Protein AF-A0A7S1W5W6-F1 (afdb_monomer_lite)

Secondary structure (DSSP, 8-state):
-HHHHH-TT---SS----HHHHHHHHHHHHHHHS-S-SPPPPTTSS---PPP---SSS---STTPPP-SS-HHHHHHHHHHHHHT-HHHHHHHHHHHHHHHHHHSGGGG----GGGSPPP-

Sequence (121 aa):
DVIAKCFTGCKWVLNGVGFEGFAQEALEFHKFAYPPRGPLPPLVDNDVEELADFGEYHFRSIHDSEIHMNTPDVIYKLQEAARTNSQEGYRLFAEWQNKITEQSEIRGQLEFCLDECDPVP

pLDDT: mean 88.86, std 11.96, range [50.0, 98.44]

Foldseek 3Di:
DCCVVPPPPDDDDDDDDDPVVVVVVVVVVVCVVPPDDDPDDPPDDPPPPDDDDLQPPHDDPDPNHDQDLDDPQLVVLVVCCVVVVDPVSVVVSVVVSLVSCLVPHPVVVDDDPCVVDDDDD

Radius of gyration: 22.26 Å; chains: 1; bounding box: 70×39×53 Å

InterPro domains:
  IPR013785 Aldolase-type TIM barrel [G3DSA:3.20.20.70] (48-121)

Organism: Alexandrium catenella (NCBI:txid2925)

Structure (mmCIF, N/CA/C/O backbone):
data_AF-A0A7S1W5W6-F1
#
_entry.id   AF-A0A7S1W5W6-F1
#
loop_
_atom_site.group_PDB
_atom_site.id
_atom_site.type_symbol
_atom_site.label_atom_id
_atom_site.label_alt_id
_atom_site.label_comp_id
_atom_site.label_asym_id
_atom_site.label_entity_id
_atom_site.label_seq_id
_atom_site.pdbx_PDB_ins_code
_atom_site.Cartn_x
_atom_site.Cartn_y
_atom_site.Cartn_z
_atom_site.occupancy
_atom_site.B_iso_or_equiv
_atom_site.auth_seq_id
_atom_site.auth_comp_id
_atom_site.auth_asym_id
_atom_site.auth_atom_id
_atom_site.pdbx_PDB_model_num
ATOM 1 N N . ASP A 1 1 ? -1.272 -9.212 -23.461 1.00 81.06 1 ASP A N 1
ATOM 2 C CA . ASP A 1 1 ? -0.196 -9.177 -24.478 1.00 81.06 1 ASP A CA 1
ATOM 3 C C . ASP A 1 1 ? 1.138 -9.683 -23.924 1.00 81.06 1 ASP A C 1
ATOM 5 O O . ASP A 1 1 ? 1.635 -10.689 -24.414 1.00 81.06 1 ASP A O 1
ATOM 9 N N . VAL A 1 2 ? 1.667 -9.074 -22.853 1.00 91.75 2 VAL A N 1
ATOM 10 C CA . VAL A 1 2 ? 2.962 -9.446 -22.237 1.00 91.75 2 VAL A CA 1
ATOM 11 C C . VAL A 1 2 ? 3.051 -10.931 -21.878 1.00 91.75 2 VAL A C 1
ATOM 13 O O . VAL A 1 2 ? 3.951 -11.617 -22.351 1.00 91.75 2 VAL A O 1
ATOM 16 N N . ILE A 1 3 ? 2.089 -11.457 -21.109 1.00 91.38 3 ILE A N 1
ATOM 17 C CA . ILE A 1 3 ? 2.093 -12.874 -20.707 1.00 91.38 3 ILE A CA 1
ATOM 18 C C . ILE A 1 3 ? 2.095 -13.814 -21.916 1.00 91.38 3 ILE A C 1
ATOM 20 O O . ILE A 1 3 ? 2.887 -14.749 -21.968 1.00 91.38 3 ILE A O 1
ATOM 24 N N . ALA A 1 4 ? 1.261 -13.538 -22.920 1.00 89.31 4 ALA A N 1
ATOM 25 C CA . ALA A 1 4 ? 1.166 -14.375 -24.112 1.00 89.31 4 ALA A CA 1
ATOM 26 C C . ALA A 1 4 ? 2.466 -14.384 -24.937 1.00 89.31 4 ALA A C 1
ATOM 28 O O . ALA A 1 4 ? 2.818 -15.417 -25.495 1.00 89.31 4 ALA A O 1
ATOM 29 N N . LYS A 1 5 ? 3.178 -13.251 -25.007 1.00 93.12 5 LYS A N 1
ATOM 30 C CA . LYS A 1 5 ? 4.429 -13.120 -25.770 1.00 93.12 5 LYS A CA 1
ATOM 31 C C . LYS A 1 5 ? 5.664 -13.615 -25.013 1.00 93.12 5 LYS A C 1
ATOM 33 O O . LYS A 1 5 ? 6.570 -14.150 -25.642 1.00 93.12 5 LYS A O 1
ATOM 38 N N . CYS A 1 6 ? 5.717 -13.422 -23.696 1.00 94.50 6 CYS A N 1
ATOM 39 C CA . CYS A 1 6 ? 6.941 -13.603 -22.906 1.00 94.50 6 CYS A CA 1
ATOM 40 C C . CYS A 1 6 ? 6.878 -14.765 -21.903 1.00 94.50 6 CYS A C 1
ATOM 42 O O . CYS A 1 6 ? 7.923 -15.268 -21.505 1.00 94.50 6 CYS A O 1
ATOM 44 N N . PHE A 1 7 ? 5.687 -15.219 -21.502 1.00 91.94 7 PHE A N 1
ATOM 45 C CA . PHE A 1 7 ? 5.502 -16.181 -20.407 1.00 91.94 7 PHE A CA 1
ATOM 46 C C . PHE A 1 7 ? 4.546 -17.315 -20.806 1.00 91.94 7 PHE A C 1
ATOM 48 O O . PHE A 1 7 ? 3.456 -17.485 -20.253 1.00 91.94 7 PHE A O 1
ATOM 55 N N . THR A 1 8 ? 4.965 -18.111 -21.793 1.00 92.56 8 THR A N 1
ATOM 56 C CA . THR A 1 8 ? 4.175 -19.237 -22.318 1.00 92.56 8 THR A CA 1
ATOM 57 C C . THR A 1 8 ? 3.804 -20.227 -21.209 1.00 92.56 8 THR A C 1
ATOM 59 O O . THR A 1 8 ? 4.662 -20.685 -20.461 1.00 92.56 8 THR A O 1
ATOM 62 N N . GLY A 1 9 ? 2.520 -20.583 -21.119 1.00 89.69 9 GLY A N 1
ATOM 63 C CA . GLY A 1 9 ? 2.010 -21.543 -20.132 1.00 89.69 9 GLY A CA 1
ATOM 64 C C . GLY A 1 9 ? 1.679 -20.948 -18.759 1.00 89.69 9 GLY A C 1
ATOM 65 O O . GLY A 1 9 ? 1.125 -21.658 -17.920 1.00 89.69 9 GLY A O 1
ATOM 66 N N . CYS A 1 10 ? 1.944 -19.658 -18.532 1.00 91.12 10 CYS A N 1
ATOM 67 C CA . CYS A 1 10 ? 1.536 -18.976 -17.308 1.00 91.12 10 CYS A CA 1
ATOM 68 C C . CYS A 1 10 ? 0.036 -18.633 -17.348 1.00 91.12 10 CYS A C 1
ATOM 70 O O . CYS A 1 10 ? -0.447 -17.990 -18.284 1.00 91.12 10 CYS A O 1
ATOM 72 N N . LYS A 1 11 ? -0.708 -19.063 -16.323 1.00 88.00 11 LYS A N 1
ATOM 73 C CA . LYS A 1 11 ? -2.117 -18.695 -16.123 1.00 88.00 11 LYS A CA 1
ATOM 74 C C . LYS A 1 11 ? -2.201 -17.497 -15.185 1.00 88.00 11 LYS A C 1
ATOM 76 O O . LYS A 1 11 ? -1.520 -17.469 -14.167 1.00 88.00 11 LYS A O 1
ATOM 81 N N . TRP A 1 12 ? -3.079 -16.555 -15.499 1.00 85.88 12 TRP A N 1
ATOM 82 C CA . TRP A 1 12 ? -3.305 -15.351 -14.705 1.00 85.88 12 TRP A CA 1
ATOM 83 C C . TRP A 1 12 ? -4.800 -15.012 -14.692 1.00 85.88 12 TRP A C 1
ATOM 85 O O . TRP A 1 12 ? -5.510 -15.313 -15.651 1.00 85.88 12 TRP A O 1
ATOM 95 N N . VAL A 1 13 ? -5.279 -14.447 -13.580 1.00 87.25 13 VAL A N 1
ATOM 96 C CA . VAL A 1 13 ? -6.710 -14.162 -13.349 1.00 87.25 13 VAL A CA 1
ATOM 97 C C . VAL A 1 13 ? -7.044 -12.692 -13.608 1.00 87.25 13 VAL A C 1
ATOM 99 O O . VAL A 1 13 ? -8.124 -12.388 -14.104 1.00 87.25 13 VAL A O 1
ATOM 102 N N . LEU A 1 14 ? -6.113 -11.785 -13.304 1.00 88.25 14 LEU A N 1
ATOM 103 C CA . LEU A 1 14 ? -6.309 -10.338 -13.396 1.00 88.25 14 LEU A CA 1
ATOM 104 C C . LEU A 1 14 ? -5.333 -9.705 -14.380 1.00 88.25 14 LEU A C 1
ATOM 106 O O . LEU A 1 14 ? -4.143 -10.024 -14.375 1.00 88.25 14 LEU A O 1
ATOM 110 N N . ASN A 1 15 ? -5.851 -8.807 -15.218 1.00 87.56 15 ASN A N 1
ATOM 111 C CA . ASN A 1 15 ? -5.022 -8.028 -16.130 1.00 87.56 15 ASN A CA 1
ATOM 112 C C . ASN A 1 15 ? -4.130 -7.082 -15.325 1.00 87.56 15 ASN A C 1
ATOM 114 O O . ASN A 1 15 ? -4.505 -6.636 -14.245 1.00 87.56 15 ASN A O 1
ATOM 118 N N . GLY A 1 16 ? -2.972 -6.755 -15.888 1.00 89.88 16 GLY A N 1
ATOM 119 C CA . GLY A 1 16 ? -2.034 -5.808 -15.301 1.00 89.88 16 GLY A CA 1
ATOM 120 C C . GLY A 1 16 ? -1.431 -4.889 -16.354 1.00 89.88 16 GLY A C 1
ATOM 121 O O . GLY A 1 16 ? -1.955 -4.751 -17.463 1.00 89.88 16 GLY A O 1
ATOM 122 N N . VAL A 1 17 ? -0.306 -4.280 -15.995 1.00 93.56 17 VAL A N 1
ATOM 123 C CA . VAL A 1 17 ? 0.432 -3.347 -16.847 1.00 93.56 17 VAL A CA 1
ATOM 124 C C . VAL A 1 17 ? 0.954 -4.012 -18.135 1.00 93.56 17 VAL A C 1
ATOM 126 O O . VAL A 1 17 ? 1.256 -5.209 -18.185 1.00 93.56 17 VAL A O 1
ATOM 129 N N . GLY A 1 18 ? 1.011 -3.231 -19.216 1.00 95.00 18 GLY A N 1
ATOM 130 C CA . GLY A 1 18 ? 1.525 -3.651 -20.523 1.00 95.00 18 GLY A CA 1
ATOM 131 C C . GLY A 1 18 ? 2.985 -3.247 -20.763 1.00 95.00 18 GLY A C 1
ATOM 132 O O . GLY A 1 18 ? 3.625 -2.639 -19.912 1.00 95.00 18 GLY A O 1
ATOM 133 N N . PHE A 1 19 ? 3.502 -3.534 -21.964 1.00 96.50 19 PHE A N 1
ATOM 134 C CA . PHE A 1 19 ? 4.878 -3.178 -22.348 1.00 96.50 19 PHE A CA 1
ATOM 135 C C . PHE A 1 19 ? 5.186 -1.682 -22.234 1.00 96.50 19 PHE A C 1
ATOM 137 O O . PHE A 1 19 ? 6.309 -1.329 -21.898 1.00 96.50 19 PHE A O 1
ATOM 144 N N . GLU A 1 20 ? 4.211 -0.814 -22.506 1.00 96.00 20 GLU A N 1
ATOM 145 C CA . GLU A 1 20 ? 4.388 0.637 -22.408 1.00 96.00 20 GLU A CA 1
ATOM 146 C C . GLU A 1 20 ? 4.652 1.087 -20.967 1.00 96.00 20 GLU A C 1
ATOM 148 O O . GLU A 1 20 ? 5.609 1.818 -20.732 1.00 96.00 20 GLU A O 1
ATOM 153 N N . GLY A 1 21 ? 3.882 0.578 -19.998 1.00 95.69 21 GLY A N 1
ATOM 154 C CA . GLY A 1 21 ? 4.095 0.901 -18.586 1.00 95.69 21 GLY A CA 1
ATOM 155 C C . GLY A 1 21 ? 5.433 0.373 -18.067 1.00 95.69 21 GLY A C 1
ATOM 156 O O . GLY A 1 21 ? 6.175 1.122 -17.445 1.00 95.69 21 GLY A O 1
ATOM 157 N N . PHE A 1 22 ? 5.812 -0.859 -18.433 1.00 95.50 22 PHE A N 1
ATOM 158 C CA . PHE A 1 22 ? 7.146 -1.382 -18.108 1.00 95.50 22 PHE A CA 1
ATOM 159 C C . PHE A 1 22 ? 8.274 -0.549 -18.728 1.00 95.50 22 PHE A C 1
ATOM 161 O O . PHE A 1 22 ? 9.305 -0.336 -18.097 1.00 95.50 22 PHE A O 1
ATOM 168 N N . ALA A 1 23 ? 8.106 -0.083 -19.969 1.00 97.19 23 ALA A N 1
ATOM 169 C CA . ALA A 1 23 ? 9.099 0.758 -20.628 1.00 97.19 23 ALA A CA 1
ATOM 170 C C . ALA A 1 23 ? 9.232 2.121 -19.937 1.00 97.19 23 ALA A C 1
ATOM 172 O O . ALA A 1 23 ? 10.349 2.611 -19.776 1.00 97.19 23 ALA A O 1
ATOM 173 N N . GLN A 1 24 ? 8.116 2.717 -19.514 1.00 97.31 24 GLN A N 1
ATOM 174 C CA . GLN A 1 24 ? 8.121 3.965 -18.758 1.00 97.31 24 GLN A CA 1
ATOM 175 C C . GLN A 1 24 ? 8.838 3.798 -17.412 1.00 97.31 24 GLN A C 1
ATOM 177 O O . GLN A 1 24 ? 9.775 4.545 -17.139 1.00 97.31 24 GLN A O 1
ATOM 182 N N . GLU A 1 25 ? 8.461 2.793 -16.622 1.00 95.50 25 GLU A N 1
ATOM 183 C CA . GLU A 1 25 ? 9.059 2.513 -15.310 1.00 95.50 25 GLU A CA 1
ATOM 184 C C . GLU A 1 25 ? 10.567 2.233 -15.427 1.00 95.50 25 GLU A C 1
ATOM 186 O O . GLU A 1 25 ? 11.381 2.805 -14.702 1.00 95.50 25 GLU A O 1
ATOM 191 N N . ALA A 1 26 ? 10.976 1.442 -16.426 1.00 96.94 26 ALA A N 1
ATOM 192 C CA . ALA A 1 26 ? 12.387 1.180 -16.694 1.00 96.94 26 ALA A CA 1
ATOM 193 C C . ALA A 1 26 ? 13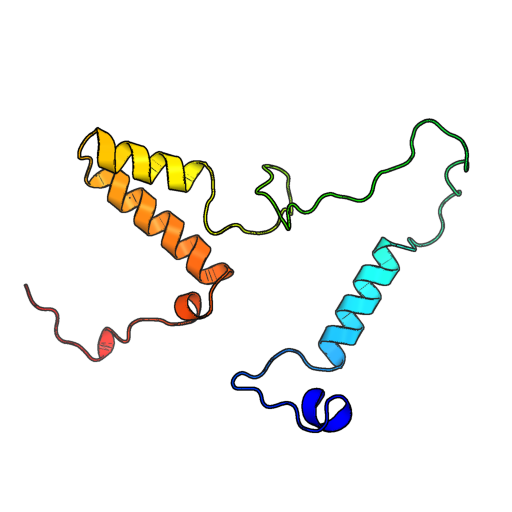.172 2.458 -17.050 1.00 96.94 26 ALA A C 1
ATOM 195 O O . ALA A 1 26 ? 14.330 2.604 -16.652 1.00 96.94 26 ALA A O 1
ATOM 196 N N . LEU A 1 27 ? 12.567 3.394 -17.791 1.00 95.88 27 LEU A N 1
ATOM 197 C CA . LEU A 1 27 ? 13.189 4.681 -18.117 1.00 95.88 27 LEU A CA 1
ATOM 198 C C . LEU A 1 27 ? 13.275 5.609 -16.901 1.00 95.88 27 LEU A C 1
ATOM 200 O O . LEU A 1 27 ? 14.249 6.351 -16.783 1.00 95.88 27 LEU A O 1
ATOM 204 N N . GLU A 1 28 ? 12.282 5.591 -16.016 1.00 92.88 28 GLU A N 1
ATOM 205 C CA . GLU A 1 28 ? 12.298 6.345 -14.759 1.00 92.88 28 GLU A CA 1
ATOM 206 C C . GLU A 1 28 ? 13.400 5.825 -13.831 1.00 92.88 28 GLU A C 1
ATOM 208 O O . GLU A 1 28 ? 14.257 6.606 -13.409 1.00 92.88 28 GLU A O 1
ATOM 213 N N . PHE A 1 29 ? 13.480 4.505 -13.641 1.00 91.19 29 PHE A N 1
ATOM 214 C CA . PHE A 1 29 ? 14.556 3.869 -12.881 1.00 91.19 29 PHE A CA 1
ATOM 215 C C . PHE A 1 29 ? 15.938 4.158 -13.486 1.00 91.19 29 PHE A C 1
ATOM 217 O O . PHE A 1 29 ? 16.894 4.466 -12.773 1.00 91.19 29 PHE A O 1
ATOM 224 N N . HIS A 1 30 ? 16.053 4.138 -14.819 1.00 92.50 30 HIS A N 1
ATOM 225 C CA . HIS A 1 30 ? 17.300 4.488 -15.498 1.00 92.50 30 HIS A CA 1
ATOM 226 C C . HIS A 1 30 ? 17.718 5.939 -15.237 1.00 92.50 30 HIS A C 1
ATOM 228 O O . HIS A 1 30 ? 18.889 6.189 -14.971 1.00 92.50 30 HIS A O 1
ATOM 234 N N . LYS A 1 31 ? 16.789 6.901 -15.287 1.00 88.94 31 LYS A N 1
ATOM 235 C CA . LYS A 1 31 ? 17.087 8.312 -14.987 1.00 88.94 31 LYS A CA 1
ATOM 236 C C . LYS A 1 31 ? 17.502 8.516 -13.532 1.00 88.94 31 LYS A C 1
ATOM 238 O O . LYS A 1 31 ? 18.371 9.345 -13.283 1.00 88.94 31 LYS A O 1
ATOM 243 N N . PHE A 1 32 ? 16.895 7.771 -12.608 1.00 83.81 32 PHE A N 1
ATOM 244 C CA . PHE A 1 32 ? 17.259 7.790 -11.193 1.00 83.81 32 PHE A CA 1
ATOM 245 C C . PHE A 1 32 ? 18.698 7.297 -10.981 1.00 83.81 32 PHE A C 1
ATOM 247 O O . PHE A 1 32 ? 19.493 7.976 -10.341 1.00 83.81 32 PHE A O 1
ATOM 254 N N . ALA A 1 33 ? 19.066 6.166 -11.591 1.00 84.56 33 ALA A N 1
ATOM 255 C CA . ALA A 1 33 ? 20.412 5.601 -11.474 1.00 84.56 33 ALA A CA 1
ATOM 256 C C . ALA A 1 33 ? 21.483 6.347 -12.302 1.00 84.56 33 ALA A C 1
ATOM 258 O O . ALA A 1 33 ? 22.667 6.308 -11.968 1.00 84.56 33 ALA A O 1
ATOM 259 N N . TYR A 1 34 ? 21.086 7.012 -13.393 1.00 83.19 34 TYR A N 1
ATOM 260 C CA . TYR A 1 34 ? 21.971 7.728 -14.318 1.00 83.19 34 TYR A CA 1
ATOM 261 C C . TYR A 1 34 ? 21.473 9.162 -14.566 1.00 83.19 34 TYR A C 1
ATOM 263 O O . TYR A 1 34 ? 21.000 9.478 -15.666 1.00 83.19 34 TYR A O 1
ATOM 271 N N . PRO A 1 35 ? 21.588 10.060 -13.572 1.00 79.19 35 PRO A N 1
ATOM 272 C CA . PRO A 1 35 ? 21.159 11.440 -13.729 1.00 79.19 35 PRO A CA 1
ATOM 273 C C . PRO A 1 35 ? 21.956 12.149 -14.844 1.00 79.19 35 PRO A C 1
ATOM 275 O O . PRO A 1 35 ? 23.150 11.882 -15.041 1.00 79.19 35 PRO A O 1
ATOM 278 N N . PRO A 1 36 ? 21.330 13.065 -15.608 1.00 73.81 36 PRO A N 1
ATOM 279 C CA . PRO A 1 36 ? 22.020 13.823 -16.646 1.00 73.81 36 PRO A CA 1
ATOM 280 C C . PRO A 1 36 ? 23.188 14.627 -16.045 1.00 73.81 36 PRO A C 1
ATOM 282 O O . PRO A 1 36 ? 23.033 15.334 -15.056 1.00 73.81 36 PRO A O 1
ATOM 285 N N . ARG A 1 37 ? 24.372 14.484 -16.655 1.00 64.00 37 ARG A N 1
ATOM 286 C CA . ARG A 1 37 ? 25.693 14.910 -16.147 1.00 64.00 37 ARG A CA 1
ATOM 287 C C . ARG A 1 37 ? 25.735 16.315 -15.510 1.00 64.00 37 ARG A C 1
ATOM 289 O O . ARG A 1 37 ? 25.723 17.315 -16.226 1.00 64.00 37 ARG A O 1
ATOM 296 N N . GLY A 1 38 ? 25.943 16.355 -14.191 1.00 65.25 38 GLY A N 1
ATOM 297 C CA . GLY A 1 38 ? 26.751 17.359 -13.475 1.00 65.25 38 GLY A CA 1
ATOM 298 C C . GLY A 1 38 ? 28.159 16.804 -13.174 1.00 65.25 38 GLY A C 1
ATOM 299 O O . GLY A 1 38 ? 28.437 15.668 -13.571 1.00 65.25 38 GLY A O 1
ATOM 300 N N . PRO A 1 39 ? 29.081 17.563 -12.538 1.00 60.88 39 PRO A N 1
ATOM 301 C CA . PRO A 1 39 ? 30.396 17.034 -12.167 1.00 60.88 39 PRO A CA 1
ATOM 302 C C . PRO A 1 39 ? 30.221 15.762 -11.331 1.00 60.88 39 PRO A C 1
ATOM 304 O O . PRO A 1 39 ? 29.422 15.741 -10.400 1.00 60.88 39 PRO A O 1
ATOM 307 N N . LEU A 1 40 ? 30.938 14.699 -11.707 1.00 57.31 40 LEU A N 1
ATOM 308 C CA . LEU A 1 40 ? 30.939 13.444 -10.958 1.00 57.31 40 LEU A CA 1
ATOM 309 C C . LEU A 1 40 ? 31.366 13.756 -9.515 1.00 57.31 40 LEU A C 1
ATOM 311 O O . LEU A 1 40 ? 32.437 14.355 -9.353 1.00 57.31 40 LEU A O 1
ATOM 315 N N . PRO A 1 41 ? 30.578 13.384 -8.488 1.00 55.41 41 PRO A N 1
ATOM 316 C CA . PRO A 1 41 ? 31.066 13.453 -7.120 1.00 55.41 41 PRO A CA 1
ATOM 317 C C . PRO A 1 41 ? 32.357 12.621 -7.040 1.00 55.41 41 PRO A C 1
ATOM 319 O O . PRO A 1 41 ? 32.453 11.579 -7.706 1.00 55.41 41 PRO A O 1
ATOM 322 N N . PRO A 1 42 ? 33.397 13.093 -6.332 1.00 56.88 42 PRO A N 1
ATOM 323 C CA . PRO A 1 42 ? 34.652 12.366 -6.236 1.00 56.88 42 PRO A CA 1
ATOM 324 C C . PRO A 1 42 ? 34.386 10.937 -5.767 1.00 56.88 42 PRO A C 1
ATOM 326 O O . PRO A 1 42 ? 33.649 10.713 -4.816 1.00 56.88 42 PRO A O 1
ATOM 329 N N . LEU A 1 43 ? 35.013 9.956 -6.424 1.00 58.59 43 LEU A N 1
ATOM 330 C CA . LEU A 1 43 ? 34.876 8.524 -6.106 1.00 58.59 43 LEU A CA 1
ATOM 331 C C . LEU A 1 43 ? 35.368 8.158 -4.687 1.00 58.59 43 LEU A C 1
ATOM 333 O O . LEU A 1 43 ? 35.391 6.983 -4.330 1.00 58.59 43 LEU A O 1
ATOM 337 N N . VAL A 1 44 ? 35.817 9.148 -3.911 1.00 54.28 44 VAL A N 1
ATOM 338 C CA . VAL A 1 44 ? 36.392 9.023 -2.576 1.00 54.28 44 VAL A CA 1
ATOM 339 C C . VAL A 1 44 ? 36.103 10.307 -1.786 1.00 54.28 44 VAL A C 1
ATOM 341 O O . VAL A 1 44 ? 37.020 11.050 -1.464 1.00 54.28 44 VAL A O 1
ATOM 344 N N . ASP A 1 45 ? 34.840 10.592 -1.493 1.00 50.00 45 ASP A N 1
ATOM 345 C CA . ASP A 1 45 ? 34.483 11.538 -0.433 1.00 50.00 45 ASP A CA 1
ATOM 346 C C . ASP A 1 45 ? 33.523 10.849 0.536 1.00 50.00 45 ASP A C 1
ATOM 348 O O . ASP A 1 45 ? 32.822 9.906 0.175 1.00 50.00 45 ASP A O 1
ATOM 352 N N . ASN A 1 46 ? 33.511 11.297 1.790 1.00 53.69 46 ASN A N 1
ATOM 353 C CA . ASN A 1 46 ? 32.693 10.760 2.887 1.00 53.69 46 ASN A CA 1
ATOM 354 C C . ASN A 1 46 ? 31.168 10.956 2.689 1.00 53.69 46 ASN A C 1
ATOM 356 O O . ASN A 1 46 ? 30.407 10.790 3.637 1.00 53.69 46 ASN A O 1
ATOM 360 N N . ASP A 1 47 ? 30.750 11.280 1.465 1.00 56.50 47 ASP A N 1
ATOM 361 C CA . ASP A 1 47 ? 29.403 11.611 1.009 1.00 56.50 47 ASP A CA 1
ATOM 362 C C . ASP A 1 47 ? 28.950 10.598 -0.063 1.00 56.50 47 ASP A C 1
ATOM 364 O O . ASP A 1 47 ? 28.489 10.957 -1.147 1.00 56.50 47 ASP A O 1
ATOM 368 N N . VAL A 1 48 ? 29.140 9.299 0.195 1.00 55.00 48 VAL A N 1
ATOM 369 C CA . VAL A 1 48 ? 28.485 8.264 -0.615 1.00 55.00 48 VAL A CA 1
ATOM 370 C C . VAL A 1 48 ? 27.001 8.317 -0.266 1.00 55.00 48 VAL A C 1
ATOM 372 O O . VAL A 1 48 ? 26.613 7.890 0.818 1.00 55.00 48 VAL A O 1
ATOM 375 N N . GLU A 1 49 ? 26.175 8.864 -1.159 1.00 67.38 49 GLU A N 1
ATOM 376 C CA . GLU A 1 49 ? 24.723 8.739 -1.036 1.00 67.38 49 GLU A CA 1
ATOM 377 C C . GLU A 1 49 ? 24.366 7.246 -1.088 1.00 67.38 49 GLU A C 1
ATOM 379 O O . GLU A 1 49 ? 24.583 6.561 -2.091 1.00 67.38 49 GLU A O 1
ATOM 384 N N . GLU A 1 50 ? 23.897 6.720 0.044 1.00 74.62 50 GLU A N 1
ATOM 385 C CA . GLU A 1 50 ? 23.381 5.360 0.134 1.00 74.62 50 GLU A CA 1
ATOM 386 C C . GLU A 1 50 ? 22.108 5.232 -0.708 1.00 74.62 50 GLU A C 1
ATOM 388 O O . GLU A 1 50 ? 21.411 6.211 -0.988 1.00 74.62 50 GLU A O 1
ATOM 393 N N . LEU A 1 51 ? 21.788 4.001 -1.110 1.00 82.50 51 LEU A N 1
ATOM 394 C CA . LEU A 1 51 ? 20.515 3.745 -1.767 1.00 82.50 51 LEU A CA 1
ATOM 395 C C . LEU A 1 51 ? 19.377 4.139 -0.816 1.00 82.50 51 LEU A C 1
ATOM 397 O O . LEU A 1 51 ? 19.412 3.793 0.367 1.00 82.50 51 LEU A O 1
ATOM 401 N N . ALA A 1 52 ? 18.370 4.841 -1.332 1.00 81.81 52 ALA A N 1
ATOM 402 C CA . ALA A 1 52 ? 17.194 5.171 -0.544 1.00 81.81 52 ALA A CA 1
ATOM 403 C C . ALA A 1 52 ? 16.518 3.883 -0.037 1.00 81.81 52 ALA A C 1
ATOM 405 O O . ALA A 1 52 ? 16.297 2.942 -0.799 1.00 81.81 52 ALA A O 1
ATOM 406 N N . ASP A 1 53 ? 16.198 3.845 1.255 1.00 86.25 53 ASP A N 1
ATOM 407 C CA . ASP A 1 53 ? 15.385 2.785 1.850 1.00 86.25 53 ASP A CA 1
ATOM 408 C C . ASP A 1 53 ? 13.917 3.166 1.695 1.00 86.25 53 ASP A C 1
ATOM 410 O O . ASP A 1 53 ? 13.427 3.962 2.482 1.00 86.25 53 ASP A O 1
ATOM 414 N N . PHE A 1 54 ? 13.205 2.604 0.720 1.00 89.12 54 PHE A N 1
ATOM 415 C CA . PHE A 1 54 ? 11.779 2.886 0.514 1.00 89.12 54 PHE A CA 1
ATOM 416 C C . PHE A 1 54 ? 10.862 2.175 1.523 1.00 89.12 54 PHE A C 1
ATOM 418 O O . PHE A 1 54 ? 9.648 2.328 1.474 1.00 89.12 54 PHE A O 1
ATOM 425 N N . GLY A 1 55 ? 11.401 1.413 2.479 1.00 93.25 55 GLY A N 1
ATOM 426 C CA . GLY A 1 55 ? 10.603 0.752 3.508 1.00 93.25 55 GLY A CA 1
ATOM 427 C C . GLY A 1 55 ? 9.818 -0.459 3.010 1.00 93.25 55 GLY A C 1
ATOM 428 O O . GLY A 1 55 ? 8.809 -0.803 3.607 1.00 93.25 55 GLY A O 1
ATOM 429 N N . GLU A 1 56 ? 10.264 -1.147 1.961 1.00 92.06 56 GLU A N 1
ATOM 430 C CA . GLU A 1 56 ? 9.541 -2.279 1.347 1.00 92.06 56 GLU A CA 1
ATOM 431 C C . GLU A 1 56 ? 9.268 -3.425 2.339 1.00 92.06 56 GLU A C 1
ATOM 433 O O . GLU A 1 56 ? 8.213 -4.058 2.320 1.00 92.06 56 GLU A O 1
ATOM 438 N N . TYR A 1 57 ? 10.210 -3.684 3.251 1.00 91.75 57 TYR A N 1
ATOM 439 C CA . TYR A 1 57 ? 10.108 -4.772 4.232 1.00 91.75 57 TYR A CA 1
ATOM 440 C C . TYR A 1 57 ? 9.512 -4.333 5.569 1.00 91.75 57 TYR A C 1
ATOM 442 O O . TYR A 1 57 ? 8.825 -5.104 6.245 1.00 91.75 57 TYR A O 1
ATOM 450 N N . HIS A 1 58 ? 9.818 -3.110 5.992 1.00 93.00 58 HIS A N 1
ATOM 451 C CA . HIS A 1 58 ? 9.426 -2.576 7.287 1.00 93.00 58 HIS A CA 1
ATOM 452 C C . HIS A 1 58 ? 8.947 -1.152 7.120 1.00 93.00 58 HIS A C 1
ATOM 454 O O . HIS A 1 58 ? 9.614 -0.351 6.473 1.00 93.00 58 HIS A O 1
ATOM 460 N N . PHE A 1 59 ? 7.842 -0.833 7.791 1.00 92.69 59 PHE A N 1
ATOM 461 C CA . PHE A 1 59 ? 7.334 0.525 7.846 1.00 92.69 59 PHE A CA 1
ATOM 462 C C . PHE A 1 59 ? 8.446 1.513 8.222 1.00 92.69 59 PHE A C 1
ATOM 464 O O . PHE A 1 59 ? 9.136 1.354 9.239 1.00 92.69 59 PHE A O 1
ATOM 471 N N . ARG A 1 60 ? 8.577 2.567 7.418 1.00 91.88 60 ARG A N 1
ATOM 472 C CA . ARG A 1 60 ? 9.443 3.713 7.682 1.00 91.88 60 ARG A CA 1
ATOM 473 C C . ARG A 1 60 ? 8.580 4.966 7.755 1.00 91.88 60 ARG A C 1
ATOM 475 O O . ARG A 1 60 ? 7.645 5.124 6.991 1.00 91.88 60 ARG A O 1
ATOM 482 N N . SER A 1 61 ? 8.916 5.886 8.657 1.00 88.75 61 SER A N 1
ATOM 483 C CA . SER A 1 61 ? 8.235 7.189 8.769 1.00 88.75 61 SER A CA 1
ATOM 484 C C . SER A 1 61 ? 8.839 8.249 7.832 1.00 88.75 61 SER A C 1
ATOM 486 O O . SER A 1 61 ? 8.788 9.444 8.128 1.00 88.75 61 SER A O 1
ATOM 488 N N . ILE A 1 62 ? 9.485 7.822 6.750 1.00 81.69 62 ILE A N 1
ATOM 489 C CA . ILE A 1 62 ? 10.119 8.715 5.779 1.00 81.69 62 ILE A CA 1
ATOM 490 C C . ILE A 1 62 ? 9.122 9.077 4.673 1.00 81.69 62 ILE A C 1
ATOM 492 O O . ILE A 1 62 ? 8.150 8.355 4.438 1.00 81.69 62 ILE A O 1
ATOM 496 N N . HIS A 1 63 ? 9.378 10.191 3.989 1.00 74.81 63 HIS A N 1
ATOM 497 C CA . HIS A 1 63 ? 8.622 10.559 2.794 1.00 74.81 63 HIS A CA 1
ATOM 498 C C . HIS A 1 63 ? 8.807 9.505 1.694 1.00 74.81 63 HIS A C 1
ATOM 500 O O . HIS A 1 63 ? 9.866 8.885 1.632 1.00 74.81 63 HIS A O 1
ATOM 506 N N . ASP A 1 64 ? 7.780 9.303 0.867 1.00 81.50 64 ASP A N 1
ATOM 507 C CA . ASP A 1 64 ? 7.778 8.340 -0.247 1.00 81.50 64 ASP A CA 1
ATOM 508 C C . ASP A 1 64 ? 8.143 6.895 0.141 1.00 81.50 64 ASP A C 1
ATOM 510 O O . ASP A 1 64 ? 8.679 6.140 -0.667 1.00 81.50 64 ASP A O 1
ATOM 514 N N . SER A 1 65 ? 7.857 6.497 1.386 1.00 88.75 65 SER A N 1
ATOM 515 C CA . SER A 1 65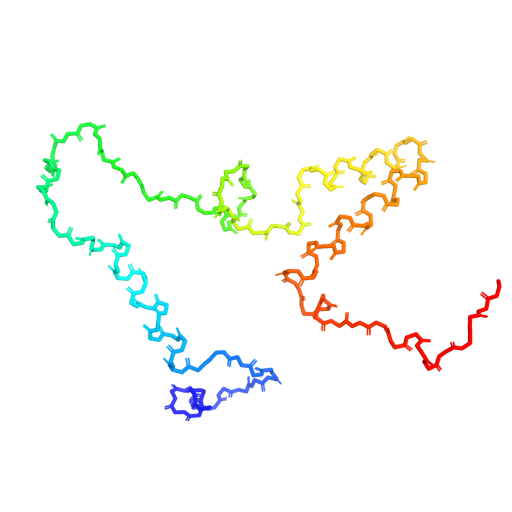 ? 7.949 5.092 1.782 1.00 88.75 65 SER A CA 1
ATOM 516 C C . SER A 1 65 ? 6.743 4.292 1.308 1.00 88.75 65 SER A C 1
ATOM 518 O O . SER A 1 65 ? 5.638 4.815 1.147 1.00 88.75 65 SER A O 1
ATOM 520 N N . GLU A 1 66 ? 6.973 2.998 1.124 1.00 93.12 66 GLU A N 1
ATOM 521 C CA . GLU A 1 66 ? 5.957 2.014 0.803 1.00 93.12 66 GLU A CA 1
ATOM 522 C C . GLU A 1 66 ? 4.792 2.061 1.789 1.00 93.12 66 GLU A C 1
ATOM 524 O O . GLU A 1 66 ? 4.946 2.319 2.988 1.00 93.12 66 GLU A O 1
ATOM 529 N N . ILE A 1 67 ? 3.597 1.785 1.276 1.00 93.25 67 ILE A N 1
ATOM 530 C CA . ILE A 1 67 ? 2.381 1.778 2.083 1.00 93.25 67 ILE A CA 1
ATOM 531 C C . ILE A 1 67 ? 2.283 0.431 2.794 1.00 93.25 67 ILE A C 1
ATOM 533 O O . ILE A 1 67 ? 2.228 -0.626 2.169 1.00 93.25 67 ILE A O 1
ATOM 537 N N . HIS A 1 68 ? 2.197 0.464 4.125 1.00 94.38 68 HIS A N 1
ATOM 538 C CA . HIS A 1 68 ? 2.039 -0.742 4.939 1.00 94.38 68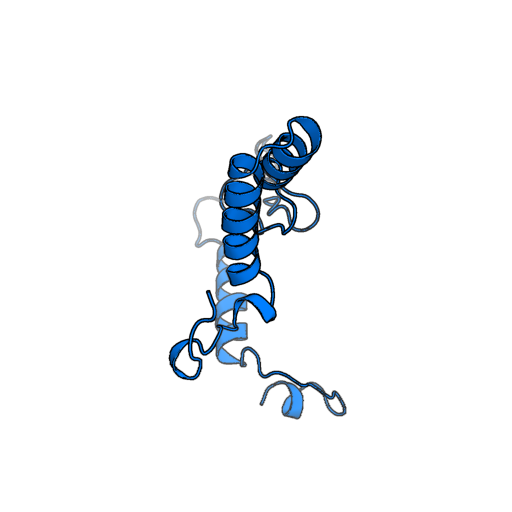 HIS A CA 1
ATOM 539 C C . HIS A 1 68 ? 0.622 -0.871 5.469 1.00 94.38 68 HIS A C 1
ATOM 541 O O . HIS A 1 68 ? 0.064 0.076 6.015 1.00 94.38 68 HIS A O 1
ATOM 547 N N . MET A 1 69 ? 0.093 -2.095 5.430 1.00 93.06 69 MET A N 1
ATOM 548 C CA . MET A 1 69 ? -1.201 -2.426 6.032 1.00 93.06 69 MET A CA 1
ATOM 549 C C . MET A 1 69 ? -1.237 -2.140 7.542 1.00 93.06 69 MET A C 1
ATOM 551 O O . MET A 1 69 ? -2.264 -1.736 8.086 1.00 93.06 69 MET A O 1
ATOM 555 N N . ASN A 1 70 ? -0.099 -2.342 8.211 1.00 93.00 70 ASN A N 1
ATOM 556 C CA . ASN A 1 70 ? 0.069 -2.206 9.653 1.00 93.00 70 ASN A CA 1
ATOM 557 C C . ASN A 1 70 ? 0.966 -1.002 9.974 1.00 93.00 70 ASN A C 1
ATOM 559 O O . ASN A 1 70 ? 2.168 -1.161 10.192 1.00 93.00 70 ASN A O 1
ATOM 563 N N . THR A 1 71 ? 0.392 0.202 10.017 1.00 93.38 71 THR A N 1
ATOM 564 C CA . THR A 1 71 ? 1.117 1.411 10.441 1.00 93.38 71 THR A CA 1
ATOM 565 C C . THR A 1 71 ? 1.011 1.632 11.957 1.00 93.38 71 THR A C 1
ATOM 567 O O . THR A 1 71 ? 0.032 1.202 12.582 1.00 93.38 71 THR A O 1
ATOM 570 N N . PRO A 1 72 ? 1.988 2.316 12.588 1.00 95.38 72 PRO A N 1
ATOM 571 C CA . PRO A 1 72 ? 1.960 2.590 14.025 1.00 95.38 72 PRO A CA 1
ATOM 572 C C . PRO A 1 72 ? 0.681 3.289 14.499 1.00 95.38 72 PRO A C 1
ATOM 574 O O . PRO A 1 72 ? 0.152 2.930 15.550 1.00 95.38 72 PRO A O 1
ATOM 577 N N . ASP A 1 73 ? 0.151 4.229 13.715 1.00 94.00 73 ASP A N 1
ATOM 578 C CA . ASP A 1 73 ? -1.045 5.003 14.069 1.00 94.00 73 ASP A CA 1
ATOM 579 C C . ASP A 1 73 ? -2.311 4.139 14.092 1.00 94.00 73 ASP A C 1
ATOM 581 O O . ASP A 1 73 ? -3.123 4.222 15.018 1.00 94.00 73 ASP A O 1
ATOM 585 N N . VAL A 1 74 ? -2.457 3.255 13.102 1.00 96.12 74 VAL A N 1
ATOM 586 C CA . VAL A 1 74 ? -3.584 2.320 13.004 1.00 96.12 74 VAL A CA 1
ATOM 587 C C . VAL A 1 74 ? -3.522 1.289 14.130 1.00 96.12 74 VAL A C 1
ATOM 589 O O . VAL A 1 74 ? -4.518 1.062 14.821 1.00 96.12 74 VAL A O 1
ATOM 592 N N . ILE A 1 75 ? -2.335 0.731 14.397 1.00 97.50 75 ILE A N 1
ATOM 593 C CA . ILE A 1 75 ? -2.117 -0.176 15.532 1.00 97.50 75 ILE A CA 1
ATOM 594 C C . ILE A 1 75 ? -2.440 0.533 16.849 1.00 97.50 75 ILE A C 1
ATOM 596 O O . ILE A 1 75 ? -3.103 -0.044 17.713 1.00 97.50 75 ILE A O 1
ATOM 600 N N . TYR A 1 76 ? -1.997 1.780 17.01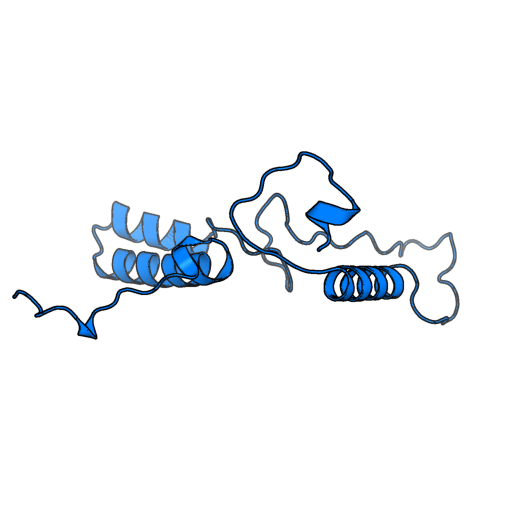6 1.00 97.81 76 TYR A N 1
ATOM 601 C CA . TYR A 1 76 ? -2.270 2.566 18.212 1.00 97.81 76 TYR A CA 1
ATOM 602 C C . TYR A 1 76 ? -3.774 2.745 18.437 1.00 97.81 76 TYR A C 1
ATOM 604 O O . TYR A 1 76 ? -4.248 2.480 19.544 1.00 97.81 76 TYR A O 1
ATOM 612 N N . LYS A 1 77 ? -4.545 3.112 17.406 1.00 98.12 77 LYS A N 1
ATOM 613 C CA . LYS A 1 77 ? -6.004 3.259 17.534 1.00 98.12 77 LYS A CA 1
ATOM 614 C C . LYS A 1 77 ? -6.716 1.955 17.845 1.00 98.12 77 LYS A C 1
ATOM 616 O O . LYS A 1 77 ? -7.604 1.943 18.698 1.00 98.12 77 LYS A O 1
ATOM 621 N N . LEU A 1 78 ? -6.281 0.847 17.253 1.00 98.12 78 LEU A N 1
ATOM 622 C CA . LEU A 1 78 ? -6.807 -0.468 17.608 1.00 98.12 78 LEU A CA 1
ATOM 623 C C . LEU A 1 78 ? -6.524 -0.812 19.079 1.00 98.12 78 LEU A C 1
ATOM 625 O O . LEU A 1 78 ? -7.405 -1.289 19.796 1.00 98.12 78 LEU A O 1
ATOM 629 N N . GLN A 1 79 ? -5.303 -0.545 19.548 1.00 98.44 79 GLN A N 1
ATOM 630 C CA . GLN A 1 79 ? -4.919 -0.778 20.938 1.00 98.44 79 GLN A CA 1
ATOM 631 C C . GLN A 1 79 ? -5.686 0.121 21.916 1.00 98.44 79 GLN A C 1
ATOM 633 O O . GLN A 1 79 ? -6.105 -0.357 22.970 1.00 98.44 79 GLN A O 1
ATOM 638 N N . GLU A 1 80 ? -5.867 1.403 21.591 1.00 98.25 80 GLU A N 1
ATOM 639 C CA . GLU A 1 80 ? -6.682 2.344 22.364 1.00 98.25 80 GLU A CA 1
ATOM 640 C C . GLU A 1 80 ? -8.115 1.820 22.490 1.00 98.25 80 GLU A C 1
ATOM 642 O O . GLU A 1 80 ? -8.613 1.671 23.610 1.00 98.25 80 GLU A O 1
ATOM 647 N N . ALA A 1 81 ? -8.742 1.466 21.365 1.00 98.38 81 ALA A N 1
ATOM 648 C CA . ALA A 1 81 ? -10.097 0.929 21.317 1.00 98.38 81 ALA A CA 1
ATOM 649 C C . ALA A 1 81 ? -10.254 -0.315 22.201 1.00 98.38 81 ALA A C 1
ATOM 651 O O . ALA A 1 81 ? -11.146 -0.364 23.046 1.00 98.38 81 ALA A O 1
ATOM 652 N N . ALA A 1 82 ? -9.343 -1.283 22.065 1.00 98.25 82 ALA A N 1
ATOM 653 C CA . ALA A 1 82 ? -9.391 -2.541 22.804 1.00 98.25 82 ALA A CA 1
ATOM 654 C C . ALA A 1 82 ? -9.139 -2.369 24.311 1.00 98.25 82 ALA A C 1
ATOM 656 O O . ALA A 1 82 ? -9.787 -3.026 25.123 1.00 98.25 82 ALA A O 1
ATOM 657 N N . ARG A 1 83 ? -8.205 -1.494 24.710 1.00 98.44 83 ARG A N 1
ATOM 658 C CA . ARG A 1 83 ? -7.846 -1.304 26.129 1.00 98.44 83 ARG A CA 1
ATOM 659 C C . ARG A 1 83 ? -8.850 -0.450 26.892 1.00 98.44 83 ARG A C 1
ATOM 661 O O . ARG A 1 83 ? -9.048 -0.672 28.081 1.00 98.44 83 ARG A O 1
ATOM 668 N N . THR A 1 84 ? -9.440 0.543 26.233 1.00 98.25 84 THR A N 1
ATOM 669 C CA . THR A 1 84 ? -10.348 1.513 26.870 1.00 98.25 84 THR A CA 1
ATOM 670 C C . THR A 1 84 ? -11.821 1.226 26.596 1.00 98.25 84 THR A C 1
ATOM 672 O O . THR A 1 84 ? -12.681 1.918 27.134 1.00 98.25 84 THR A O 1
ATOM 675 N N . ASN A 1 85 ? -12.115 0.212 25.774 1.00 97.50 85 ASN A N 1
ATOM 676 C CA . ASN A 1 85 ? -13.447 -0.056 25.237 1.00 97.50 85 ASN A CA 1
ATOM 677 C C . ASN A 1 85 ? -14.045 1.173 24.519 1.00 97.50 85 ASN A C 1
ATOM 679 O O . ASN A 1 85 ? -15.227 1.489 24.656 1.00 97.50 85 ASN A O 1
ATOM 683 N N . SER A 1 86 ? -13.202 1.908 23.786 1.00 98.12 86 SER A N 1
ATOM 684 C CA . SER A 1 86 ? -13.595 3.129 23.082 1.00 98.12 86 SER A CA 1
ATOM 685 C C . SER A 1 86 ? -14.154 2.806 21.698 1.00 98.12 86 SER A C 1
ATOM 687 O O . SER A 1 86 ? -13.418 2.412 20.790 1.00 98.12 86 SER A O 1
ATOM 689 N N . GLN A 1 87 ? -15.459 3.029 21.522 1.00 98.12 87 GLN A N 1
ATOM 690 C CA . GLN A 1 87 ? -16.130 2.897 20.226 1.00 98.12 87 GLN A CA 1
ATOM 691 C C . GLN A 1 87 ? -15.576 3.890 19.195 1.00 98.12 87 GLN A C 1
ATOM 693 O O . GLN A 1 87 ? -15.385 3.536 18.034 1.00 98.12 87 GLN A O 1
ATOM 698 N N . GLU A 1 88 ? -15.263 5.113 19.627 1.00 97.94 88 GLU A N 1
ATOM 699 C CA . GLU A 1 88 ? -14.681 6.137 18.757 1.00 97.94 88 GLU A CA 1
ATOM 700 C C . GLU A 1 88 ? -13.261 5.763 18.313 1.00 97.94 88 GLU A C 1
ATOM 702 O O . GLU A 1 88 ? -12.913 5.929 17.145 1.00 97.94 88 GLU A O 1
ATOM 707 N N . GLY A 1 89 ? -12.462 5.173 19.211 1.00 97.94 89 GLY A N 1
ATOM 708 C CA . GLY A 1 89 ? -11.141 4.645 18.864 1.00 97.94 89 GLY A CA 1
ATOM 709 C C . GLY A 1 89 ? -11.226 3.578 17.770 1.00 97.94 89 GLY A C 1
ATOM 710 O O . GLY A 1 89 ? -10.447 3.605 16.817 1.00 97.94 89 GLY A O 1
ATOM 711 N N . TYR A 1 90 ? -12.219 2.685 17.859 1.00 98.44 90 TYR A N 1
ATOM 712 C CA . TYR A 1 90 ? -12.450 1.670 16.832 1.00 98.44 90 TYR A CA 1
ATOM 713 C C . TYR A 1 90 ? -12.935 2.280 15.512 1.00 98.44 90 TYR A C 1
ATOM 715 O O . TYR A 1 90 ? -12.480 1.865 14.449 1.00 98.44 90 TYR A O 1
ATOM 723 N N . ARG A 1 91 ? -13.818 3.289 15.565 1.00 98.44 91 ARG A N 1
ATOM 724 C CA . ARG A 1 91 ? -14.301 4.001 14.372 1.00 98.44 91 ARG A CA 1
ATOM 725 C C . ARG A 1 91 ? -13.141 4.622 13.591 1.00 98.44 91 ARG A C 1
ATOM 727 O O . ARG A 1 91 ? -13.070 4.442 12.379 1.00 98.44 91 ARG A O 1
ATOM 734 N N . LEU A 1 92 ? -12.221 5.300 14.283 1.00 98.06 92 LEU A N 1
ATOM 735 C CA . LEU A 1 92 ? -11.026 5.888 13.669 1.00 98.06 92 LEU A CA 1
ATOM 736 C C . LEU A 1 92 ? -10.081 4.820 13.111 1.00 98.06 92 LEU A C 1
ATOM 738 O O . LEU A 1 92 ? -9.619 4.956 11.983 1.00 98.06 92 LEU A O 1
ATOM 742 N N . PHE A 1 93 ? -9.838 3.738 13.860 1.00 97.94 93 PHE A N 1
ATOM 743 C CA . PHE A 1 93 ? -9.073 2.591 13.362 1.00 97.94 93 PHE A CA 1
ATOM 744 C C . PHE A 1 93 ? -9.657 2.054 12.047 1.00 97.94 93 PHE A C 1
ATOM 746 O O . PHE A 1 93 ? -8.924 1.909 11.073 1.00 97.94 93 PHE A O 1
ATOM 753 N N . AL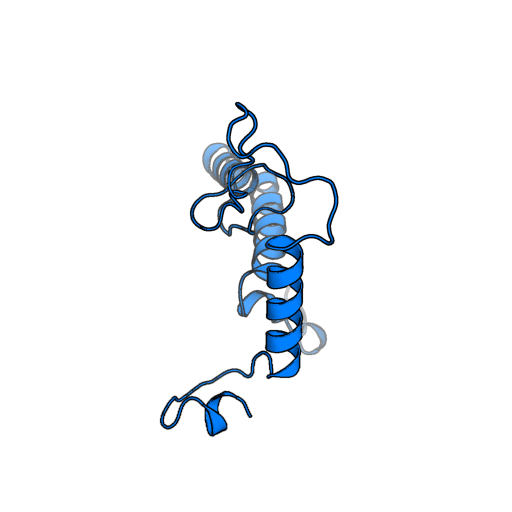A A 1 94 ? -10.967 1.792 12.009 1.00 97.62 94 ALA A N 1
ATOM 754 C CA . ALA A 1 94 ? -11.636 1.230 10.841 1.00 97.62 94 ALA A CA 1
ATOM 755 C C . ALA A 1 94 ? -11.563 2.177 9.634 1.00 97.62 94 ALA A C 1
ATOM 757 O O . ALA A 1 94 ? -11.255 1.741 8.528 1.00 97.62 94 ALA A O 1
ATOM 758 N N . GLU A 1 95 ? -11.784 3.477 9.848 1.00 97.25 95 GLU A N 1
ATOM 759 C CA . GLU A 1 95 ? -11.672 4.487 8.794 1.00 97.25 95 GLU A CA 1
ATOM 760 C C . GLU A 1 95 ? -10.257 4.532 8.198 1.00 97.25 95 GLU A C 1
ATOM 762 O O . GLU A 1 95 ? -10.089 4.542 6.978 1.00 97.25 95 GLU A O 1
ATOM 767 N N . TRP A 1 96 ? -9.228 4.536 9.046 1.00 97.19 96 TRP A N 1
ATOM 768 C CA . TRP A 1 96 ? -7.837 4.608 8.596 1.00 97.19 96 TRP A CA 1
ATOM 769 C C . TRP A 1 96 ? -7.388 3.312 7.920 1.00 97.19 96 TRP A C 1
ATOM 771 O O . TRP A 1 96 ? -6.730 3.357 6.883 1.00 97.19 96 TRP A O 1
ATOM 781 N N . GLN A 1 97 ? -7.791 2.159 8.455 1.00 97.00 97 GLN A N 1
ATOM 782 C CA . GLN A 1 97 ? -7.489 0.861 7.857 1.00 97.00 97 GLN A CA 1
ATOM 783 C C . GLN A 1 97 ? -8.138 0.706 6.476 1.00 97.00 97 GLN A C 1
ATOM 785 O O . GLN A 1 97 ? -7.511 0.153 5.570 1.00 97.00 97 GLN A O 1
ATOM 790 N N . ASN A 1 98 ? -9.366 1.201 6.293 1.00 96.00 98 ASN A N 1
ATOM 791 C CA . ASN A 1 98 ? -10.052 1.163 5.001 1.00 96.00 98 ASN A CA 1
ATOM 792 C C . ASN A 1 98 ? -9.321 2.014 3.955 1.00 96.00 98 ASN A C 1
ATOM 794 O O . ASN A 1 98 ? -9.038 1.510 2.874 1.00 96.00 98 ASN A O 1
ATOM 798 N N . LYS A 1 99 ? -8.891 3.232 4.313 1.00 95.50 99 LYS A N 1
ATOM 799 C CA . LYS A 1 99 ? -8.086 4.095 3.426 1.00 95.50 99 LYS A CA 1
ATOM 800 C C . LYS A 1 99 ? -6.782 3.430 2.972 1.00 95.50 99 LYS A C 1
ATOM 802 O O . LYS A 1 99 ? -6.400 3.550 1.815 1.00 95.50 99 LYS A O 1
ATOM 807 N N . ILE A 1 100 ? -6.106 2.700 3.862 1.00 95.44 100 ILE A N 1
ATOM 808 C CA . ILE A 1 100 ? -4.902 1.935 3.494 1.00 95.44 100 ILE A CA 1
ATOM 809 C C . ILE A 1 100 ? -5.262 0.762 2.573 1.00 95.44 100 ILE A C 1
ATOM 811 O O . ILE A 1 100 ? -4.571 0.506 1.587 1.00 95.44 100 ILE A O 1
ATOM 815 N N . THR A 1 101 ? -6.355 0.056 2.872 1.00 96.62 101 THR A N 1
ATOM 816 C CA . THR A 1 101 ? -6.841 -1.084 2.077 1.00 96.62 101 THR A CA 1
ATOM 817 C C . THR A 1 101 ? -7.141 -0.666 0.634 1.00 96.62 101 THR A C 1
ATOM 819 O O . THR A 1 101 ? -6.753 -1.376 -0.290 1.00 96.62 101 THR A O 1
ATOM 822 N N . GLU A 1 102 ? -7.765 0.501 0.439 1.00 95.50 102 GLU A N 1
ATOM 823 C CA . GLU A 1 102 ? -8.043 1.111 -0.874 1.00 95.50 102 GLU A CA 1
ATOM 824 C C . GLU A 1 102 ? -6.784 1.281 -1.733 1.00 95.50 102 GLU A C 1
ATOM 826 O O . GLU A 1 102 ? -6.848 1.158 -2.952 1.00 95.50 102 GLU A O 1
ATOM 831 N N . GLN A 1 103 ? -5.626 1.513 -1.113 1.00 93.38 103 GLN A N 1
ATOM 832 C CA . GLN A 1 103 ? -4.368 1.767 -1.820 1.00 93.38 103 GLN A CA 1
ATOM 833 C C . GLN A 1 103 ? -3.484 0.524 -1.986 1.00 93.38 103 GLN A C 1
ATOM 835 O O . GLN A 1 103 ? -2.578 0.540 -2.813 1.00 93.38 103 GLN A O 1
ATOM 840 N N . SER A 1 104 ? -3.719 -0.542 -1.213 1.00 93.62 104 SER A N 1
ATOM 841 C CA . SER A 1 104 ? -2.765 -1.657 -1.077 1.00 93.62 104 SER A CA 1
ATOM 842 C C . SER A 1 104 ? -3.335 -3.043 -1.388 1.00 93.62 104 SER A C 1
ATOM 844 O O . SER A 1 104 ? -2.572 -3.967 -1.670 1.00 93.62 104 SER A O 1
ATOM 846 N N . GLU A 1 105 ? -4.659 -3.225 -1.378 1.00 94.38 105 GLU A N 1
ATOM 847 C CA . GLU A 1 105 ? -5.283 -4.540 -1.542 1.00 94.38 105 GLU A CA 1
ATOM 848 C C . GLU A 1 105 ? -6.371 -4.541 -2.623 1.00 94.38 105 GLU A C 1
ATOM 850 O O . GLU A 1 105 ? -7.104 -3.574 -2.815 1.00 94.38 105 GLU A O 1
ATOM 855 N N . ILE A 1 106 ? -6.560 -5.688 -3.288 1.00 94.88 106 ILE A N 1
ATOM 856 C CA . ILE A 1 106 ? -7.581 -5.848 -4.344 1.00 94.88 106 ILE A CA 1
ATOM 857 C C . ILE A 1 106 ? -8.992 -5.567 -3.814 1.00 94.88 106 ILE A C 1
ATOM 859 O O . ILE A 1 106 ? -9.802 -4.975 -4.519 1.00 94.88 106 ILE A O 1
ATOM 863 N N . ARG A 1 107 ? -9.301 -5.953 -2.568 1.00 95.44 107 ARG A N 1
ATOM 864 C CA . ARG A 1 107 ? -10.617 -5.669 -1.970 1.00 95.44 107 ARG A CA 1
ATOM 865 C C . ARG A 1 107 ? -10.874 -4.174 -1.771 1.00 95.44 107 ARG A C 1
ATOM 867 O O . ARG A 1 107 ? -12.027 -3.786 -1.671 1.00 95.44 107 ARG A O 1
ATOM 874 N N . GLY A 1 108 ? -9.819 -3.362 -1.728 1.00 95.94 108 GLY A N 1
ATOM 875 C CA . GLY A 1 108 ? -9.915 -1.909 -1.694 1.00 95.94 108 GLY A CA 1
ATOM 876 C C . GLY A 1 108 ? -10.299 -1.288 -3.038 1.00 95.94 108 GLY A C 1
ATOM 877 O O . GLY A 1 108 ? -10.702 -0.136 -3.076 1.00 95.94 108 GLY A O 1
ATOM 878 N N . GLN A 1 109 ? -10.224 -2.052 -4.132 1.00 95.44 109 GLN A N 1
ATOM 879 C CA . GLN A 1 109 ? -10.704 -1.648 -5.459 1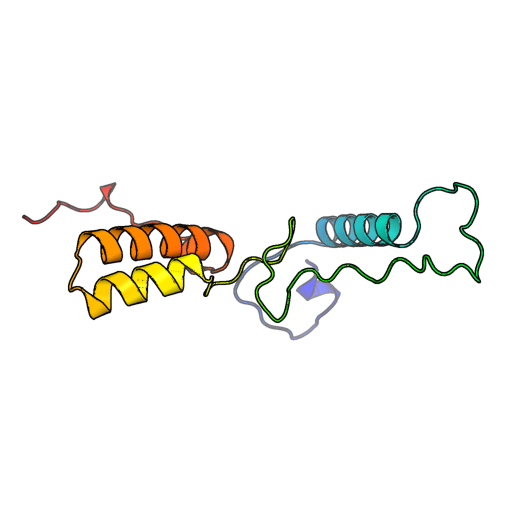.00 95.44 109 GLN A CA 1
ATOM 880 C C . GLN A 1 109 ? -12.196 -1.963 -5.666 1.00 95.44 109 GLN A C 1
ATOM 882 O O . GLN A 1 109 ? -12.710 -1.820 -6.773 1.00 95.44 109 GLN A O 1
ATOM 887 N N . LEU A 1 110 ? -12.873 -2.472 -4.633 1.00 95.81 110 LEU A N 1
ATOM 888 C CA . LEU A 1 110 ? -14.280 -2.849 -4.669 1.00 95.81 110 LEU A CA 1
ATOM 889 C C . LEU A 1 110 ? -15.096 -1.876 -3.822 1.00 95.81 110 LEU A C 1
ATOM 891 O O . LEU A 1 110 ? -14.651 -1.440 -2.763 1.00 95.81 110 LEU A O 1
ATOM 895 N N . GLU A 1 111 ? -16.325 -1.617 -4.251 1.00 94.69 111 GLU A N 1
ATOM 896 C CA . GLU A 1 111 ? -17.301 -0.834 -3.499 1.00 94.69 111 GLU A CA 1
ATOM 897 C C . GLU A 1 111 ? -18.584 -1.635 -3.269 1.00 94.69 111 GLU A C 1
ATOM 899 O O . GLU A 1 111 ? -18.901 -2.580 -3.997 1.00 94.69 111 GLU A O 1
ATOM 904 N N . PHE A 1 112 ? -19.327 -1.270 -2.224 1.00 93.38 112 PHE A N 1
ATOM 905 C CA . PHE A 1 112 ? -20.639 -1.851 -1.974 1.00 93.38 112 PHE A CA 1
ATOM 906 C C . PHE A 1 112 ? -21.688 -1.181 -2.867 1.00 93.38 112 PHE A C 1
ATOM 908 O O . PHE A 1 112 ? -21.847 0.037 -2.827 1.00 93.38 112 PHE A O 1
ATOM 915 N N . CYS A 1 113 ? -22.463 -1.978 -3.605 1.00 94.06 113 CYS A N 1
ATOM 916 C CA . CYS A 1 113 ? -23.598 -1.508 -4.406 1.00 94.06 113 CYS A CA 1
ATOM 917 C C . CYS A 1 113 ? -24.819 -1.218 -3.515 1.00 94.06 113 CYS A C 1
ATOM 919 O O . CYS A 1 113 ? -25.808 -1.951 -3.523 1.00 94.06 113 CYS A O 1
ATOM 921 N N . LEU A 1 114 ? -24.731 -0.167 -2.697 1.00 91.81 114 LEU A N 1
ATOM 922 C CA . LEU A 1 114 ? -25.781 0.195 -1.737 1.00 91.81 114 LEU A CA 1
ATOM 923 C C . LEU A 1 114 ? -27.064 0.691 -2.417 1.00 91.81 114 LEU A C 1
ATOM 925 O O . LEU A 1 114 ? -28.140 0.532 -1.851 1.00 91.81 114 LEU A O 1
ATOM 929 N N . ASP A 1 115 ? -26.962 1.213 -3.639 1.00 93.00 115 ASP A N 1
ATOM 930 C CA . ASP A 1 115 ? -28.105 1.711 -4.416 1.00 93.00 115 ASP A CA 1
ATOM 931 C C . ASP A 1 115 ? -29.096 0.603 -4.820 1.00 93.00 115 ASP A C 1
ATOM 933 O O . ASP A 1 115 ? -30.236 0.886 -5.183 1.00 93.00 115 ASP A O 1
ATOM 937 N N . GLU A 1 116 ? -28.680 -0.665 -4.741 1.00 92.44 116 GLU A N 1
ATOM 938 C CA . GLU A 1 116 ? -29.516 -1.835 -5.034 1.00 92.44 116 GLU A CA 1
ATOM 939 C C . GLU A 1 116 ? -30.133 -2.465 -3.768 1.00 92.44 116 GLU A C 1
ATOM 941 O O . GLU A 1 116 ? -30.750 -3.529 -3.846 1.00 92.44 116 GLU A O 1
ATOM 946 N N . CYS A 1 117 ? -29.970 -1.836 -2.595 1.00 91.69 117 CYS A N 1
ATOM 947 C CA . CYS A 1 117 ? -30.390 -2.382 -1.303 1.00 91.69 117 CYS A CA 1
ATOM 948 C C . CYS A 1 117 ? -31.293 -1.419 -0.511 1.00 91.69 117 CYS A C 1
ATOM 950 O O . CYS A 1 117 ? -30.975 -0.243 -0.355 1.00 91.69 117 CYS A O 1
ATOM 952 N N . ASP A 1 118 ? -32.360 -1.945 0.102 1.00 93.06 118 ASP A N 1
ATOM 953 C CA . ASP A 1 118 ? -33.147 -1.216 1.106 1.00 93.06 118 ASP A CA 1
ATOM 954 C C . ASP A 1 118 ? -32.472 -1.317 2.495 1.00 93.06 118 ASP A C 1
ATOM 956 O O . ASP A 1 118 ? -32.289 -2.433 3.000 1.00 93.06 118 ASP A O 1
ATOM 960 N N . PRO A 1 119 ? -32.103 -0.197 3.154 1.00 92.31 119 PRO A N 1
ATOM 961 C CA . PRO A 1 119 ? -31.478 -0.231 4.476 1.00 92.31 119 PRO A CA 1
ATOM 962 C C . PRO A 1 119 ? -32.417 -0.790 5.551 1.00 92.31 119 PRO A C 1
ATOM 964 O O . PRO A 1 119 ? -33.575 -0.381 5.660 1.00 92.31 119 PRO A O 1
ATOM 967 N N . VAL A 1 120 ? -31.897 -1.683 6.394 1.00 91.06 120 VAL A N 1
ATOM 968 C CA . VAL A 1 120 ? -32.631 -2.235 7.543 1.00 91.06 120 VAL A CA 1
ATOM 969 C C . VAL A 1 120 ? -32.293 -1.433 8.812 1.00 91.06 120 VAL A C 1
ATOM 971 O O . VAL A 1 120 ? -31.105 -1.198 9.048 1.00 91.06 120 VAL A O 1
ATOM 974 N N . PRO A 1 121 ? -33.296 -1.015 9.613 1.00 89.25 121 PRO A N 1
ATOM 975 C CA . PRO A 1 121 ? -33.092 -0.345 10.902 1.00 89.25 121 PRO A CA 1
ATOM 976 C C . PRO A 1 121 ? -32.428 -1.205 11.983 1.00 89.25 121 PRO A C 1
ATOM 978 O O . PRO A 1 121 ? -32.700 -2.428 12.029 1.00 89.25 121 PRO A O 1
#